Protein AF-A0A8T7DXV1-F1 (afdb_monomer_lite)

Secondary structure (DSSP, 8-state):
--HHHHHHHHHH---S-HHHHHHHHHHHHHHHH-S-TT-TTSSS---------B-TTSS-B--EEETTTTEEE--

Foldseek 3Di:
DALVVVLVVLVPDDDPDPVVVVVSVVVNVVSVVDRCQCDPPDPPHHDDDFDFDADPVRPDTDWDQDVVVRDTHTD

pLDDT: mean 96.55, std 2.67, range [77.56, 98.19]

Radius of gyration: 15.49 Å; chains: 1; bounding box: 36×27×38 Å

Sequence (75 aa):
MHRQDLLNLLQRHRTRFMDEAGYIRRAIAFVEEHEDIFYRELWPAHVTGSAWVVSPDRESVLMLHHRKLDQWFQP

Structure (mmCIF, N/CA/C/O backbone):
data_AF-A0A8T7DXV1-F1
#
_entry.id   AF-A0A8T7DXV1-F1
#
loop_
_atom_site.group_PDB
_atom_site.id
_atom_site.type_symbol
_atom_site.label_atom_id
_atom_site.label_alt_id
_atom_site.label_comp_id
_atom_site.label_asym_id
_atom_site.label_entity_id
_atom_site.label_seq_id
_atom_site.pdbx_PDB_ins_code
_atom_site.Cartn_x
_atom_site.Cartn_y
_atom_site.Cartn_z
_atom_site.occupancy
_atom_site.B_iso_or_equiv
_atom_site.auth_seq_id
_atom_site.auth_comp_id
_atom_site.auth_asym_id
_atom_site.auth_atom_id
_atom_site.pdbx_PDB_model_num
ATOM 1 N N . MET A 1 1 ? -4.458 12.592 -2.207 1.00 77.56 1 MET A N 1
ATOM 2 C CA . MET A 1 1 ? -5.647 11.731 -2.390 1.00 77.56 1 MET A CA 1
ATOM 3 C C . MET A 1 1 ? -6.694 12.189 -1.391 1.00 77.56 1 MET A C 1
ATOM 5 O O . MET A 1 1 ? -6.319 12.426 -0.252 1.00 77.56 1 MET A O 1
ATOM 9 N N . HIS A 1 2 ? -7.950 12.382 -1.800 1.00 92.81 2 HIS A N 1
ATOM 10 C CA . HIS A 1 2 ? -9.026 12.744 -0.875 1.00 92.81 2 HIS A CA 1
ATOM 11 C C . HIS A 1 2 ? -9.712 11.478 -0.339 1.00 92.81 2 HIS A C 1
ATOM 13 O O . HIS A 1 2 ? -9.826 10.484 -1.058 1.00 92.81 2 HIS A O 1
ATOM 19 N N . ARG A 1 3 ? -10.198 11.500 0.907 1.00 95.38 3 ARG A N 1
ATOM 20 C CA . ARG A 1 3 ? -10.848 10.339 1.545 1.00 95.38 3 ARG A CA 1
ATOM 21 C C . ARG A 1 3 ? -12.049 9.832 0.740 1.00 95.38 3 ARG A C 1
ATOM 23 O O . ARG A 1 3 ? -12.198 8.632 0.536 1.00 95.38 3 ARG A O 1
ATOM 30 N N . GLN A 1 4 ? -12.859 10.754 0.218 1.00 96.56 4 GLN A N 1
ATOM 31 C CA . GLN A 1 4 ? -14.002 10.402 -0.627 1.00 96.56 4 GLN A CA 1
ATOM 32 C C . GLN A 1 4 ? -13.578 9.722 -1.937 1.00 96.56 4 GLN A C 1
ATOM 34 O O . GLN A 1 4 ? -14.245 8.793 -2.386 1.00 96.56 4 GLN A O 1
ATOM 39 N N . ASP A 1 5 ? -12.457 10.140 -2.532 1.00 96.56 5 ASP A N 1
ATOM 40 C CA . ASP A 1 5 ? -11.938 9.502 -3.744 1.00 96.56 5 ASP A CA 1
ATOM 41 C C . ASP A 1 5 ? -11.510 8.064 -3.449 1.00 96.56 5 ASP A C 1
ATOM 43 O O . ASP A 1 5 ? -11.836 7.157 -4.211 1.00 96.56 5 ASP A O 1
ATOM 47 N N . LEU A 1 6 ? -10.841 7.842 -2.311 1.00 97.12 6 LEU A N 1
ATOM 48 C CA . LEU A 1 6 ? -10.458 6.505 -1.864 1.00 97.12 6 LEU A CA 1
ATOM 49 C C . LEU A 1 6 ? -11.684 5.609 -1.640 1.00 97.12 6 LEU A C 1
ATOM 51 O O . LEU A 1 6 ? -11.704 4.486 -2.139 1.00 97.12 6 LEU A O 1
ATOM 55 N N . LEU A 1 7 ? -12.719 6.101 -0.952 1.00 97.69 7 LEU A N 1
ATOM 56 C CA . LEU A 1 7 ? -13.965 5.348 -0.757 1.00 97.69 7 LEU A CA 1
ATOM 57 C C . LEU A 1 7 ? -14.609 4.975 -2.092 1.00 97.69 7 LEU A C 1
ATOM 59 O O . LEU A 1 7 ? -14.960 3.815 -2.304 1.00 97.69 7 LEU A O 1
ATOM 63 N N . ASN A 1 8 ? -14.691 5.924 -3.025 1.00 97.94 8 ASN A N 1
ATOM 64 C CA . ASN A 1 8 ? -15.238 5.674 -4.355 1.00 97.94 8 ASN A CA 1
ATOM 65 C C . ASN A 1 8 ? -14.431 4.606 -5.115 1.00 97.94 8 ASN A C 1
ATOM 67 O O . ASN A 1 8 ? -15.016 3.762 -5.797 1.00 97.94 8 ASN A O 1
ATOM 71 N N . LEU A 1 9 ? -13.097 4.621 -5.007 1.00 97.75 9 LEU A N 1
ATOM 72 C CA . LEU A 1 9 ? -12.225 3.608 -5.609 1.00 97.75 9 LEU A CA 1
ATOM 73 C C . LEU A 1 9 ? -12.439 2.230 -4.968 1.00 97.75 9 LEU A C 1
ATOM 75 O O . LEU A 1 9 ? -12.648 1.257 -5.692 1.00 97.75 9 LEU A O 1
ATOM 79 N N . LEU A 1 10 ? -12.466 2.145 -3.635 1.00 97.50 10 LEU A N 1
ATOM 80 C CA . LEU A 1 10 ? -12.691 0.894 -2.903 1.00 97.50 10 LEU A CA 1
ATOM 81 C C . LEU A 1 10 ? -14.068 0.287 -3.209 1.00 97.50 10 LEU A C 1
ATOM 83 O O . LEU A 1 10 ? -14.173 -0.913 -3.451 1.00 97.50 10 LEU A O 1
ATOM 87 N N . GLN A 1 11 ? -15.119 1.109 -3.270 1.00 97.69 11 GLN A N 1
ATOM 88 C CA 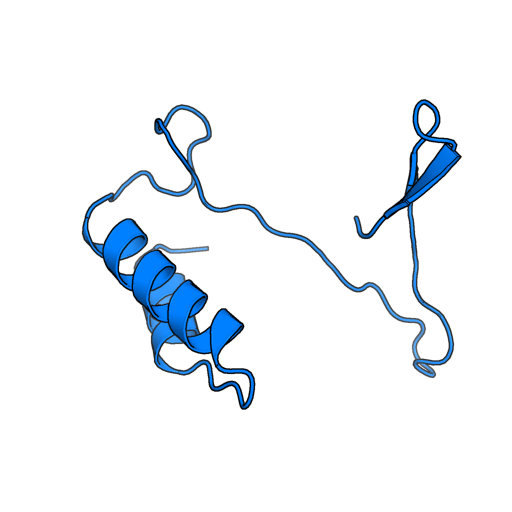. GLN A 1 11 ? -16.480 0.666 -3.594 1.00 97.69 11 GLN A CA 1
ATOM 89 C C . GLN A 1 11 ? -16.617 0.155 -5.034 1.00 97.69 11 GLN A C 1
ATOM 91 O O . GLN A 1 11 ? -17.469 -0.696 -5.311 1.00 97.69 11 GLN A O 1
ATOM 96 N N . ARG A 1 12 ? -15.797 0.661 -5.963 1.00 98.06 12 ARG A N 1
ATOM 97 C CA . ARG A 1 12 ? -15.758 0.215 -7.366 1.00 98.06 12 ARG A CA 1
ATOM 98 C C . ARG A 1 12 ? -14.833 -0.974 -7.587 1.00 98.06 12 ARG A C 1
ATOM 100 O O . ARG A 1 12 ? -15.039 -1.700 -8.557 1.00 98.06 12 ARG A O 1
ATOM 107 N N . HIS A 1 13 ? -13.850 -1.183 -6.713 1.00 97.62 13 HIS A N 1
ATOM 108 C CA . HIS A 1 13 ? -12.914 -2.295 -6.819 1.00 97.62 13 HIS A CA 1
ATOM 109 C C . HIS A 1 13 ? -13.657 -3.634 -6.766 1.00 97.62 13 HIS A C 1
ATOM 111 O O . HIS A 1 13 ? -14.623 -3.825 -6.017 1.00 97.62 13 HIS A O 1
ATOM 117 N N . ARG A 1 14 ? -13.244 -4.562 -7.627 1.00 96.44 14 ARG A N 1
ATOM 118 C CA . ARG A 1 14 ? -13.834 -5.895 -7.749 1.00 96.44 14 ARG A CA 1
ATOM 119 C C . ARG A 1 14 ? -12.708 -6.903 -7.774 1.00 96.44 14 ARG A C 1
ATOM 121 O O . ARG A 1 14 ? -11.740 -6.749 -8.510 1.00 96.44 14 ARG A O 1
ATOM 128 N N . THR A 1 15 ? -12.878 -7.959 -6.998 1.00 96.94 15 THR A N 1
ATOM 129 C CA . THR A 1 15 ? -11.924 -9.055 -6.918 1.00 96.94 15 THR A CA 1
ATOM 130 C C . THR A 1 15 ? -12.651 -10.384 -7.011 1.00 96.94 15 THR A C 1
ATOM 132 O O . THR A 1 15 ? -13.800 -10.517 -6.590 1.00 96.94 15 THR A O 1
ATOM 135 N N . ARG A 1 16 ? -11.963 -11.374 -7.578 1.00 97.81 16 ARG A N 1
ATOM 136 C CA . ARG A 1 16 ? -12.387 -12.778 -7.587 1.00 97.81 16 ARG A CA 1
ATOM 137 C C . ARG A 1 16 ? -11.883 -13.553 -6.366 1.00 97.81 16 ARG A C 1
ATOM 139 O O . ARG A 1 16 ? -12.231 -14.717 -6.204 1.00 97.81 16 ARG A O 1
ATOM 146 N N . PHE A 1 17 ? -11.032 -12.940 -5.544 1.00 97.94 17 PHE A N 1
ATOM 147 C CA . PHE A 1 17 ? -10.397 -13.579 -4.399 1.00 97.94 17 PHE A CA 1
ATOM 148 C C . PHE A 1 17 ? -11.214 -13.308 -3.132 1.00 97.94 17 PHE A C 1
ATOM 150 O O . PHE A 1 17 ? -11.429 -12.155 -2.755 1.00 97.94 17 PHE A O 1
ATOM 157 N N . MET A 1 18 ? -11.685 -14.370 -2.469 1.00 97.25 18 MET A N 1
ATOM 158 C CA . MET A 1 18 ? -12.569 -14.244 -1.300 1.00 97.25 18 MET A CA 1
ATOM 159 C C . MET A 1 18 ? -11.906 -13.502 -0.133 1.00 97.25 18 MET A C 1
ATOM 161 O O . MET A 1 18 ? -12.558 -12.680 0.514 1.00 97.25 18 MET A O 1
ATOM 165 N N . ASP A 1 19 ? -10.613 -13.743 0.095 1.00 98.00 19 ASP A N 1
ATOM 166 C CA . ASP A 1 19 ? -9.856 -13.072 1.156 1.00 98.00 19 ASP A CA 1
ATOM 167 C C . ASP A 1 19 ? -9.782 -11.564 0.908 1.00 98.00 19 ASP A C 1
ATOM 169 O O . ASP A 1 19 ? -10.116 -10.765 1.785 1.00 98.00 19 ASP A O 1
ATOM 173 N N . GLU A 1 20 ? -9.452 -11.168 -0.324 1.00 98.06 20 GLU A N 1
ATOM 174 C CA . GLU A 1 20 ? -9.397 -9.762 -0.720 1.00 98.06 20 GLU A CA 1
ATOM 175 C C . GLU A 1 20 ? -10.777 -9.093 -0.618 1.00 98.06 20 GLU A C 1
ATOM 177 O O . GLU A 1 20 ? -10.873 -7.969 -0.133 1.00 98.06 20 GLU A O 1
ATOM 182 N N . ALA A 1 21 ? -11.870 -9.784 -0.961 1.00 97.94 21 ALA A N 1
ATOM 183 C CA . ALA A 1 21 ? -13.221 -9.254 -0.757 1.00 97.94 21 ALA A CA 1
ATOM 184 C C . ALA A 1 21 ? -13.512 -8.976 0.732 1.00 97.94 21 ALA A C 1
ATOM 186 O O . ALA A 1 21 ? -14.155 -7.981 1.081 1.00 97.94 21 ALA A O 1
ATOM 187 N N . GLY A 1 22 ? -13.007 -9.826 1.632 1.00 98.12 22 GLY A N 1
ATOM 188 C CA . GLY A 1 22 ? -13.001 -9.564 3.069 1.00 98.12 22 GLY A CA 1
ATOM 189 C C . GLY A 1 22 ? -12.194 -8.318 3.442 1.00 98.12 22 GLY A C 1
ATOM 190 O O . GLY A 1 22 ? -12.643 -7.530 4.274 1.00 98.12 22 GLY A O 1
ATOM 191 N N . TYR A 1 23 ? -11.036 -8.116 2.814 1.00 97.44 23 TYR A N 1
ATOM 192 C CA . TYR A 1 23 ? -10.139 -6.987 3.081 1.00 97.44 23 TYR A CA 1
ATOM 193 C C . TYR A 1 23 ? -10.739 -5.660 2.617 1.00 97.44 23 TYR A C 1
ATOM 195 O O . TYR A 1 23 ? -10.743 -4.705 3.388 1.00 97.44 23 TYR A O 1
ATOM 203 N N . ILE A 1 24 ? -11.336 -5.626 1.423 1.00 98.19 24 ILE A N 1
ATOM 204 C CA . ILE A 1 24 ? -12.030 -4.449 0.883 1.00 98.19 24 ILE A CA 1
ATOM 205 C C . ILE A 1 24 ? -13.154 -4.010 1.824 1.00 98.19 24 ILE A C 1
ATOM 207 O O . ILE A 1 24 ? -13.246 -2.832 2.152 1.00 98.19 24 ILE A O 1
ATOM 211 N N . ARG A 1 25 ? -13.980 -4.947 2.317 1.00 98.06 25 ARG A N 1
ATOM 212 C CA . ARG A 1 25 ? -15.069 -4.617 3.255 1.00 98.06 25 ARG A CA 1
ATOM 213 C C . ARG A 1 25 ? -14.554 -3.989 4.549 1.00 98.06 25 ARG A C 1
ATOM 215 O O . ARG A 1 25 ? -15.119 -2.998 4.997 1.00 98.06 25 ARG A O 1
ATOM 222 N N . ARG A 1 26 ? -13.478 -4.534 5.129 1.00 97.38 26 ARG A N 1
ATOM 223 C CA . ARG A 1 26 ? -12.861 -3.958 6.337 1.00 97.38 26 ARG A CA 1
ATOM 224 C C . ARG A 1 26 ? -12.226 -2.597 6.063 1.00 97.38 26 ARG A C 1
ATOM 226 O O . ARG A 1 26 ? -12.359 -1.707 6.890 1.00 97.38 26 ARG A O 1
ATOM 233 N N . ALA A 1 27 ? -11.575 -2.431 4.911 1.00 97.38 27 ALA A N 1
ATOM 234 C CA . ALA A 1 27 ? -10.984 -1.160 4.511 1.00 97.38 27 ALA A CA 1
ATOM 235 C C . ALA A 1 27 ? -12.051 -0.070 4.334 1.00 97.38 27 ALA A C 1
ATOM 237 O O . ALA A 1 27 ? -11.864 1.027 4.842 1.00 97.38 27 ALA A O 1
ATOM 238 N N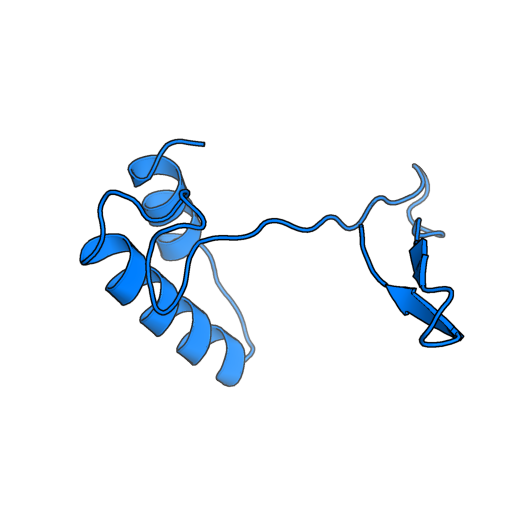 . ILE A 1 28 ? -13.179 -0.371 3.676 1.00 98.12 28 ILE A N 1
ATOM 239 C CA . ILE A 1 28 ? -14.300 0.573 3.535 1.00 98.12 28 ILE A CA 1
ATOM 240 C C . ILE A 1 28 ? -14.816 0.992 4.912 1.00 98.12 28 ILE A C 1
ATOM 242 O O . ILE A 1 28 ? -14.848 2.184 5.186 1.00 98.12 28 ILE A O 1
ATOM 246 N N . ALA A 1 29 ? -15.132 0.030 5.787 1.00 97.94 29 ALA A N 1
ATOM 247 C CA . ALA A 1 29 ? -15.637 0.326 7.128 1.00 97.94 29 ALA A CA 1
ATOM 248 C C . ALA A 1 29 ? -14.661 1.201 7.936 1.00 97.94 29 ALA A C 1
ATOM 250 O O . ALA A 1 29 ? -15.066 2.195 8.528 1.00 97.94 29 ALA A O 1
ATOM 251 N N . PHE A 1 30 ? -13.364 0.881 7.897 1.00 97.25 30 PHE A N 1
ATOM 252 C CA . PHE A 1 30 ? -12.342 1.653 8.604 1.00 97.25 30 PHE A CA 1
ATOM 253 C C . PHE A 1 30 ? -12.192 3.071 8.038 1.00 97.25 30 PHE A C 1
ATOM 255 O O . PHE A 1 30 ? -12.103 4.042 8.784 1.00 97.25 30 PHE A O 1
ATOM 262 N N . VAL A 1 31 ? -12.199 3.217 6.710 1.00 96.88 31 VAL A N 1
ATOM 263 C CA . VAL A 1 31 ? -12.142 4.539 6.078 1.00 96.88 31 VAL A CA 1
ATOM 264 C C . VAL A 1 31 ? -13.406 5.342 6.384 1.00 96.88 31 VAL A C 1
ATOM 266 O O . VAL A 1 31 ? -13.305 6.544 6.585 1.00 96.88 31 VAL A O 1
ATOM 269 N N . GLU A 1 32 ? -14.582 4.717 6.462 1.00 97.19 32 GLU A N 1
ATOM 270 C CA . GLU A 1 32 ? -15.842 5.373 6.838 1.00 97.19 32 GLU A CA 1
ATOM 271 C C . GLU A 1 32 ? -15.852 5.874 8.292 1.00 97.19 32 GLU A C 1
ATOM 273 O O . GLU A 1 32 ? -16.375 6.958 8.546 1.00 97.19 32 GLU A O 1
ATOM 278 N N . GLU A 1 33 ? -15.229 5.144 9.215 1.00 97.19 33 GLU A N 1
ATOM 279 C CA . GLU A 1 33 ? -15.182 5.482 10.645 1.00 97.19 33 GLU A CA 1
ATOM 280 C C . GLU A 1 33 ? -14.165 6.584 10.986 1.00 97.19 33 GLU A C 1
ATOM 282 O O . GLU A 1 33 ? -14.372 7.350 11.926 1.00 97.19 33 GLU A O 1
ATOM 287 N N . HIS A 1 34 ? -13.090 6.706 10.204 1.00 96.25 34 HIS A N 1
ATOM 288 C CA . HIS A 1 34 ? -11.973 7.599 10.510 1.00 96.25 34 HIS A CA 1
ATOM 289 C C . HIS A 1 34 ? -11.764 8.653 9.406 1.00 96.25 34 HIS A C 1
ATOM 291 O O . HIS A 1 34 ? -11.625 8.341 8.220 1.00 96.25 34 HIS A O 1
ATOM 297 N N . GLU A 1 35 ? -11.739 9.936 9.773 1.00 94.25 35 GLU A N 1
ATOM 298 C CA . GLU A 1 35 ? -11.524 11.038 8.817 1.00 94.25 35 GLU A CA 1
ATOM 299 C C . GLU A 1 35 ? -10.036 11.270 8.512 1.00 94.25 35 GLU A C 1
ATOM 301 O O . GLU A 1 35 ? -9.670 11.653 7.399 1.00 94.25 35 GLU A O 1
ATOM 306 N N . ASP A 1 36 ? -9.174 10.977 9.480 1.00 95.75 36 ASP A N 1
ATOM 307 C CA . ASP A 1 36 ? -7.733 11.222 9.515 1.00 95.75 36 ASP A CA 1
ATOM 308 C C . ASP A 1 36 ? -6.896 10.037 8.996 1.00 95.75 36 ASP A C 1
ATOM 310 O O . ASP A 1 36 ? -5.704 9.927 9.270 1.00 95.75 36 ASP A O 1
ATOM 314 N N . ILE A 1 37 ? -7.486 9.171 8.167 1.00 96.31 37 ILE A N 1
ATOM 315 C CA . ILE A 1 37 ? -6.900 7.881 7.753 1.00 96.31 37 ILE A CA 1
ATOM 316 C C . ILE A 1 37 ? -5.578 7.945 6.990 1.00 96.31 37 ILE A C 1
ATOM 318 O O . ILE A 1 37 ? -4.970 6.905 6.761 1.00 96.31 37 ILE A O 1
ATOM 322 N N . PHE A 1 38 ? -5.125 9.124 6.570 1.00 96.50 38 PHE A N 1
ATOM 323 C CA . PHE A 1 38 ? -3.841 9.302 5.887 1.00 96.50 38 PHE A CA 1
ATOM 324 C C . PHE A 1 38 ? -2.706 9.685 6.844 1.00 96.50 38 PHE A C 1
ATOM 326 O O . PHE A 1 38 ? -1.549 9.725 6.427 1.00 96.50 38 PHE A O 1
ATOM 333 N N . TYR A 1 39 ? -3.017 9.981 8.105 1.00 95.81 39 TYR A N 1
ATOM 334 C CA . TYR A 1 39 ? -2.033 10.369 9.104 1.00 95.81 39 TYR A CA 1
ATOM 335 C C . TYR A 1 39 ? -1.542 9.136 9.854 1.00 95.81 39 TYR A C 1
ATOM 337 O O . TYR A 1 39 ? -2.326 8.338 10.360 1.00 95.81 39 TYR A O 1
ATOM 345 N N . ARG A 1 40 ? -0.219 8.977 9.938 1.00 96.19 40 ARG A N 1
ATOM 346 C CA . ARG A 1 40 ? 0.416 7.833 10.616 1.00 96.19 40 ARG A CA 1
ATOM 347 C C . ARG A 1 40 ? 0.153 7.813 12.125 1.00 96.19 40 ARG A C 1
ATOM 349 O O . ARG A 1 40 ? 0.392 6.800 12.773 1.00 96.19 40 ARG A O 1
ATOM 356 N N . GLU A 1 41 ? -0.262 8.951 12.673 1.00 96.69 41 GLU A N 1
ATOM 357 C CA . GLU A 1 41 ? -0.637 9.148 14.067 1.00 96.69 41 GLU A CA 1
ATOM 358 C C . GLU A 1 41 ? -1.950 8.429 14.417 1.00 96.69 41 GLU A C 1
ATOM 360 O O . GLU A 1 41 ? -2.170 8.128 15.592 1.00 96.69 41 GLU A O 1
ATOM 365 N N . LEU A 1 42 ? -2.792 8.108 13.422 1.00 96.31 42 LEU A N 1
ATOM 366 C CA . LEU A 1 42 ? -4.006 7.326 13.631 1.00 96.31 42 LEU A CA 1
ATOM 367 C C . LEU A 1 42 ? -3.649 5.892 14.053 1.00 96.31 42 LEU A C 1
ATOM 369 O O . LEU A 1 42 ? -3.020 5.127 13.316 1.00 96.31 42 LEU A O 1
ATOM 373 N N . TRP A 1 43 ? -4.084 5.521 15.257 1.00 92.25 43 TRP A N 1
ATOM 374 C CA . TRP A 1 43 ? -3.915 4.190 15.832 1.00 92.25 43 TRP A CA 1
ATOM 375 C C . TRP A 1 43 ? -5.249 3.428 15.802 1.00 92.25 43 TRP A C 1
ATOM 377 O O . TRP A 1 43 ? -6.273 4.006 16.162 1.00 92.25 43 TRP A O 1
ATOM 387 N N . PRO A 1 44 ? -5.277 2.133 15.439 1.00 92.50 44 PRO A N 1
ATOM 388 C CA . PRO A 1 44 ? -4.130 1.252 15.201 1.00 92.50 44 PRO A CA 1
ATOM 389 C C . PRO A 1 44 ? -3.638 1.187 13.749 1.00 92.50 44 PRO A C 1
ATOM 391 O O . PRO A 1 44 ? -2.683 0.461 13.477 1.00 92.50 44 PRO A O 1
ATOM 394 N N . ALA A 1 45 ? -4.280 1.882 12.808 1.00 95.56 45 ALA A N 1
ATOM 395 C CA . ALA A 1 45 ? -3.974 1.757 11.386 1.00 95.56 45 ALA A CA 1
ATOM 396 C C . ALA A 1 45 ? -4.180 3.068 10.621 1.00 95.56 45 ALA A C 1
ATOM 398 O O . ALA A 1 45 ? -5.024 3.881 10.974 1.00 95.56 45 ALA A O 1
ATOM 399 N N . HIS A 1 46 ? -3.450 3.215 9.517 1.00 96.88 46 HIS A N 1
ATOM 400 C CA . HIS A 1 46 ? -3.618 4.279 8.532 1.00 96.88 46 HIS A CA 1
ATOM 401 C C . HIS A 1 46 ? -3.437 3.703 7.122 1.00 96.88 46 HIS A C 1
ATOM 403 O O . HIS A 1 46 ? -2.900 2.607 6.936 1.00 96.88 46 HIS A O 1
ATOM 409 N N . VAL A 1 47 ? -3.900 4.437 6.118 1.00 96.31 47 VAL A N 1
ATOM 410 C CA . VAL A 1 47 ? -3.792 4.066 4.710 1.00 96.31 47 VAL A CA 1
ATOM 411 C C . VAL A 1 47 ? -2.355 4.243 4.240 1.00 96.31 47 VAL A C 1
ATOM 413 O O . VAL A 1 47 ? -1.758 5.308 4.387 1.00 96.31 47 VAL A O 1
ATOM 416 N N . THR A 1 48 ? -1.830 3.203 3.606 1.00 95.19 48 THR A N 1
ATOM 417 C CA . THR A 1 48 ? -0.527 3.210 2.945 1.00 95.19 48 THR A CA 1
ATOM 418 C C . THR A 1 48 ? -0.694 2.994 1.443 1.00 95.19 48 THR A C 1
ATOM 420 O O . THR A 1 48 ? -1.735 2.540 0.964 1.00 95.19 48 THR A O 1
ATOM 423 N N . GLY A 1 49 ? 0.334 3.361 0.682 1.00 92.94 49 GLY A N 1
ATOM 424 C CA . GLY A 1 49 ? 0.413 3.132 -0.756 1.00 92.94 49 GLY A CA 1
ATOM 425 C C . GLY A 1 49 ? 1.681 2.360 -1.092 1.00 92.94 49 GLY A C 1
ATOM 426 O O . GLY A 1 49 ? 2.679 2.476 -0.391 1.00 92.94 49 GLY A O 1
ATOM 427 N N . SER A 1 50 ? 1.620 1.578 -2.162 1.00 95.12 50 SER A N 1
ATOM 428 C CA . SER A 1 50 ? 2.764 0.877 -2.749 1.00 95.12 50 SER A CA 1
ATOM 429 C C . SER A 1 50 ? 2.607 0.855 -4.264 1.00 95.12 50 SER A C 1
ATOM 431 O O . SER A 1 50 ? 1.513 1.139 -4.771 1.00 95.12 50 SER A O 1
ATOM 433 N N . ALA A 1 51 ? 3.681 0.559 -4.992 1.00 94.44 51 ALA A N 1
ATOM 434 C CA . ALA A 1 51 ? 3.658 0.602 -6.448 1.00 94.44 51 ALA A CA 1
ATOM 435 C C . ALA A 1 51 ? 4.275 -0.636 -7.103 1.00 94.44 51 ALA A C 1
ATOM 437 O O . ALA A 1 51 ? 5.363 -1.077 -6.751 1.00 94.44 51 ALA A O 1
ATOM 438 N N . TRP A 1 52 ? 3.630 -1.107 -8.171 1.00 96.12 52 TRP A N 1
ATOM 439 C CA . TRP A 1 52 ? 4.273 -1.939 -9.185 1.00 96.12 52 TRP A CA 1
ATOM 440 C C . TRP A 1 52 ? 4.760 -1.046 -10.318 1.00 96.12 52 TRP A C 1
ATOM 442 O O . TRP A 1 52 ? 3.999 -0.688 -11.218 1.00 96.12 52 TRP A O 1
ATOM 452 N N . VAL A 1 53 ? 6.032 -0.658 -10.264 1.00 96.69 53 VAL A N 1
ATOM 453 C CA . VAL A 1 53 ? 6.663 0.088 -11.355 1.00 96.69 53 VAL A CA 1
ATOM 454 C C . VAL A 1 53 ? 7.141 -0.921 -12.394 1.00 96.69 53 VAL A C 1
ATOM 456 O O . VAL A 1 53 ? 8.035 -1.721 -12.126 1.00 96.69 53 VAL A O 1
ATOM 459 N N . VAL A 1 54 ? 6.514 -0.895 -13.567 1.00 97.81 54 VAL A N 1
ATOM 460 C CA . VAL A 1 54 ? 6.780 -1.821 -14.675 1.00 97.81 54 VAL A CA 1
ATOM 461 C C . VAL A 1 54 ? 7.580 -1.135 -15.781 1.00 97.81 54 VAL A C 1
ATOM 463 O O . VAL A 1 54 ? 7.425 0.068 -16.012 1.00 97.81 54 VAL A O 1
ATOM 466 N N . SER A 1 55 ? 8.409 -1.896 -16.492 1.00 98.06 55 SER A N 1
ATOM 467 C CA . SER A 1 55 ? 8.989 -1.459 -17.766 1.00 98.06 55 SER A CA 1
ATOM 468 C C . SER A 1 55 ? 7.887 -1.205 -18.814 1.00 98.06 55 SER A C 1
ATOM 470 O O . SER A 1 55 ? 6.787 -1.757 -18.695 1.00 98.06 55 SER A O 1
ATOM 472 N N . PRO A 1 56 ? 8.135 -0.390 -19.861 1.00 98.19 56 PRO A N 1
ATOM 473 C CA . PRO A 1 56 ? 7.130 -0.116 -20.894 1.00 98.19 56 PRO A CA 1
ATOM 474 C C . PRO A 1 56 ? 6.588 -1.369 -21.602 1.00 98.19 56 PRO A C 1
ATOM 476 O O . PRO A 1 56 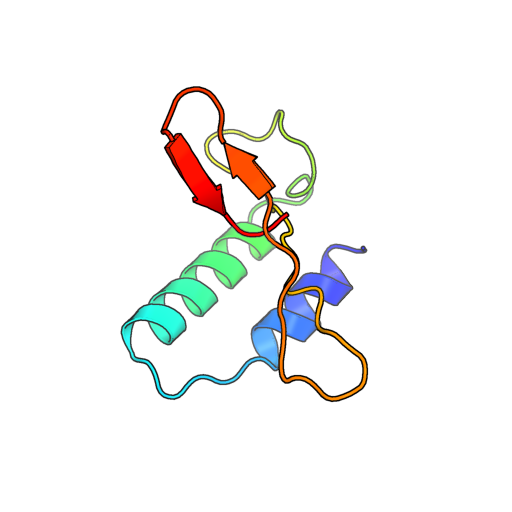? 5.405 -1.418 -21.935 1.00 98.19 56 PRO A O 1
ATOM 479 N N . ASP A 1 57 ? 7.434 -2.385 -21.792 1.00 98.00 57 ASP A N 1
ATOM 480 C CA . ASP A 1 57 ? 7.081 -3.699 -22.355 1.00 98.00 57 ASP A CA 1
ATOM 481 C C . ASP A 1 57 ? 6.374 -4.636 -21.355 1.00 98.00 57 ASP A C 1
ATOM 483 O O . ASP A 1 57 ? 5.795 -5.641 -21.760 1.00 98.00 57 ASP A O 1
ATOM 487 N N . ARG A 1 58 ? 6.347 -4.274 -20.064 1.00 97.31 58 ARG A N 1
ATOM 488 C CA . ARG A 1 58 ? 5.794 -5.049 -18.940 1.00 97.31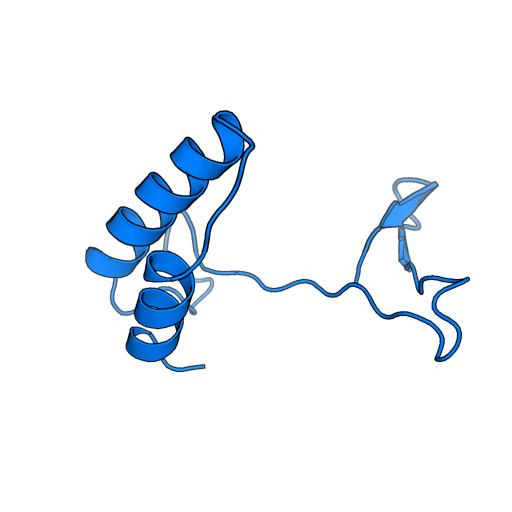 58 ARG A CA 1
ATOM 489 C C . ARG A 1 58 ? 6.488 -6.389 -18.686 1.00 97.31 58 ARG A C 1
ATOM 491 O O . ARG A 1 58 ? 5.905 -7.253 -18.034 1.00 97.31 58 ARG A O 1
ATOM 498 N N . GLU A 1 59 ? 7.723 -6.553 -19.148 1.00 97.88 59 GLU A N 1
ATOM 499 C CA . GLU A 1 59 ? 8.512 -7.767 -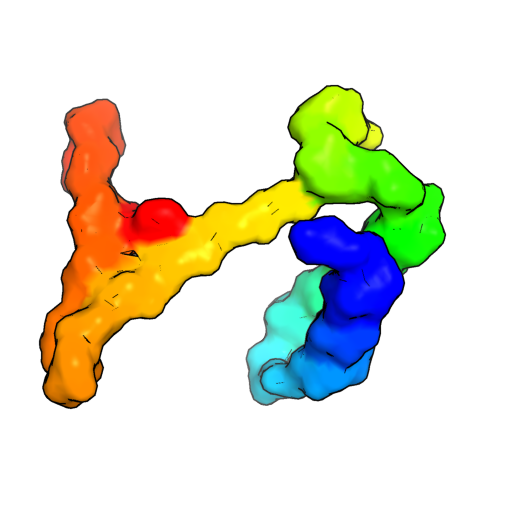18.908 1.00 97.88 59 GLU A CA 1
ATOM 500 C C . GLU A 1 59 ? 9.343 -7.697 -17.621 1.00 97.88 59 GLU A C 1
ATOM 502 O O . GLU A 1 59 ? 9.820 -8.717 -17.129 1.00 97.88 59 GLU A O 1
ATOM 507 N N . SER A 1 60 ? 9.516 -6.504 -17.047 1.00 97.81 60 SER A N 1
ATOM 508 C CA . SER A 1 60 ? 10.289 -6.291 -15.824 1.00 97.81 60 SER A CA 1
ATOM 509 C C . SER A 1 60 ? 9.562 -5.395 -14.826 1.00 97.81 60 SER A C 1
ATOM 511 O O . SER A 1 60 ? 8.789 -4.505 -15.190 1.00 97.81 60 SER A O 1
ATOM 513 N N . VAL A 1 61 ? 9.852 -5.621 -13.545 1.00 97.69 61 VAL A N 1
ATOM 514 C CA . VAL A 1 61 ? 9.356 -4.833 -12.412 1.00 97.69 61 VAL A CA 1
ATOM 515 C C . VAL A 1 61 ? 10.530 -4.265 -11.625 1.00 97.69 61 VAL A C 1
ATOM 517 O O . VAL A 1 61 ? 11.512 -4.962 -11.370 1.00 97.69 61 VAL A O 1
ATOM 520 N N . LEU A 1 62 ? 10.435 -3.000 -11.219 1.00 97.50 62 LEU A N 1
ATOM 521 C CA . LEU A 1 62 ? 11.370 -2.419 -10.261 1.00 97.50 62 LEU A CA 1
ATOM 522 C C . LEU A 1 62 ? 11.042 -2.947 -8.863 1.00 97.50 62 LEU A C 1
ATOM 524 O O . LEU A 1 62 ? 9.906 -2.841 -8.401 1.00 97.50 62 LEU A O 1
ATOM 528 N N . MET A 1 63 ? 12.058 -3.453 -8.173 1.00 97.69 63 MET A N 1
ATOM 529 C CA . MET A 1 63 ? 11.968 -3.868 -6.777 1.00 97.69 63 MET A CA 1
ATOM 530 C C . MET A 1 63 ? 13.095 -3.231 -5.964 1.00 97.69 63 MET A C 1
ATOM 532 O O . MET A 1 63 ? 14.171 -2.943 -6.489 1.00 97.69 63 MET A O 1
ATOM 536 N N . LEU A 1 64 ? 12.858 -3.034 -4.670 1.00 97.19 64 LEU A N 1
ATOM 537 C CA . LEU A 1 64 ? 13.857 -2.566 -3.716 1.00 97.19 64 LEU A CA 1
ATOM 538 C C . LEU A 1 64 ? 14.459 -3.754 -2.970 1.00 97.19 64 LEU A C 1
ATOM 540 O O . LEU A 1 64 ? 13.734 -4.553 -2.374 1.00 97.19 64 LEU A O 1
ATOM 544 N N . HIS A 1 65 ? 15.789 -3.854 -2.967 1.00 97.88 65 HIS A N 1
ATOM 545 C CA . HIS A 1 65 ? 16.499 -4.835 -2.149 1.00 97.88 65 HIS A CA 1
ATOM 546 C C . HIS A 1 65 ? 16.607 -4.332 -0.708 1.00 97.88 65 HIS A C 1
ATOM 548 O O . HIS A 1 65 ? 17.263 -3.330 -0.410 1.00 97.88 65 HIS A O 1
ATOM 554 N N . HIS A 1 66 ? 15.935 -5.023 0.206 1.00 98.00 66 HIS A N 1
ATOM 555 C CA . HIS A 1 66 ? 15.906 -4.665 1.613 1.00 98.00 66 HIS A CA 1
ATOM 556 C C . HIS A 1 66 ? 17.130 -5.230 2.338 1.00 98.00 66 HIS A C 1
ATOM 558 O O . HIS A 1 66 ? 17.144 -6.385 2.765 1.00 98.00 66 HIS A O 1
ATOM 564 N N . ARG A 1 67 ? 18.133 -4.374 2.560 1.00 97.06 67 ARG A N 1
ATOM 565 C CA . ARG A 1 67 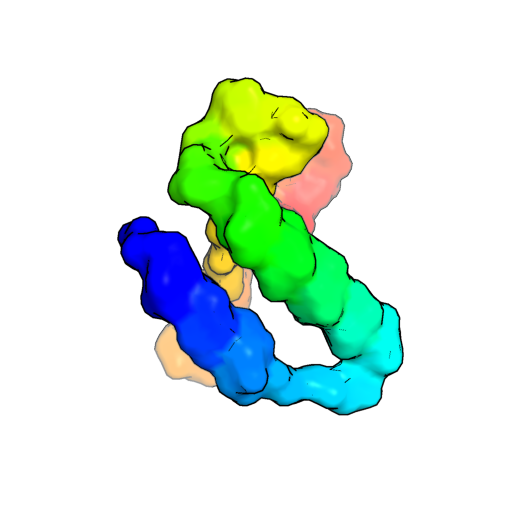? 19.453 -4.732 3.114 1.00 97.06 67 ARG A CA 1
ATOM 566 C C . ARG A 1 67 ? 19.425 -5.682 4.317 1.00 97.06 67 ARG A C 1
ATOM 568 O O . ARG A 1 67 ? 20.244 -6.585 4.392 1.00 97.06 67 ARG A O 1
ATOM 575 N N . LYS A 1 68 ? 18.535 -5.459 5.289 1.00 98.06 68 LYS A N 1
ATOM 576 C CA . LYS A 1 68 ? 18.495 -6.264 6.526 1.00 98.06 68 LYS A CA 1
ATOM 577 C C . LYS A 1 68 ? 17.845 -7.637 6.329 1.00 98.06 68 LYS A C 1
ATOM 579 O O . LYS A 1 68 ? 18.164 -8.558 7.069 1.00 98.06 68 LYS A O 1
ATOM 584 N N . LEU A 1 69 ? 16.903 -7.737 5.394 1.00 97.69 69 LEU A N 1
ATOM 585 C CA . LEU A 1 69 ? 16.141 -8.968 5.151 1.00 97.69 69 LEU A CA 1
ATOM 586 C C . LEU A 1 69 ? 16.718 -9.771 3.985 1.00 97.69 69 LEU A C 1
ATOM 588 O O . LEU A 1 69 ? 16.344 -10.922 3.821 1.00 97.69 69 LEU A O 1
ATOM 592 N N . ASP A 1 70 ? 17.609 -9.159 3.201 1.00 97.81 70 ASP A N 1
ATOM 593 C CA . ASP A 1 70 ? 18.191 -9.727 1.987 1.00 97.81 70 ASP A CA 1
ATOM 594 C C . ASP A 1 70 ? 17.122 -10.238 1.001 1.00 97.81 70 ASP A C 1
ATOM 596 O O . ASP A 1 70 ? 17.214 -11.314 0.420 1.00 97.81 70 ASP A O 1
ATOM 600 N N . GLN A 1 71 ? 16.049 -9.456 0.847 1.00 98.06 71 GLN A N 1
ATOM 601 C CA . GLN A 1 71 ? 14.866 -9.790 0.051 1.00 98.06 71 GLN A CA 1
ATOM 602 C C . GLN A 1 71 ? 14.414 -8.597 -0.791 1.00 98.06 71 GLN A C 1
ATOM 604 O O . GLN A 1 71 ? 14.712 -7.446 -0.467 1.00 98.06 71 GLN A O 1
ATOM 609 N N . TRP A 1 72 ? 13.675 -8.875 -1.864 1.00 97.56 72 TRP A N 1
ATOM 610 C CA . TRP A 1 72 ? 13.146 -7.867 -2.780 1.00 97.56 72 TRP A CA 1
ATOM 611 C C . TRP A 1 72 ? 11.686 -7.547 -2.463 1.00 97.56 72 TRP A C 1
ATOM 613 O O . TRP A 1 72 ? 10.863 -8.454 -2.349 1.00 97.56 72 TRP A O 1
ATOM 623 N N . PHE A 1 73 ? 11.357 -6.258 -2.373 1.00 96.69 73 PHE A N 1
ATOM 624 C CA . PHE A 1 73 ? 10.002 -5.769 -2.106 1.00 96.69 73 PHE A CA 1
ATOM 625 C C . PHE A 1 73 ? 9.574 -4.718 -3.130 1.00 96.69 73 PHE A C 1
ATOM 627 O O . PHE A 1 73 ? 10.411 -4.076 -3.767 1.00 96.69 73 PHE A O 1
ATOM 634 N N . GLN A 1 74 ? 8.264 -4.539 -3.282 1.00 96.25 74 GLN A N 1
ATOM 635 C CA . GLN A 1 74 ? 7.719 -3.392 -4.008 1.00 96.25 74 GLN A CA 1
ATOM 636 C C . GLN A 1 74 ? 8.087 -2.071 -3.290 1.00 96.25 74 GLN A C 1
ATOM 638 O O . GLN A 1 74 ? 8.153 -2.076 -2.055 1.00 96.25 74 GLN A O 1
ATOM 643 N N . PRO A 1 75 ? 8.347 -0.977 -4.033 1.00 91.19 75 PRO A N 1
ATOM 644 C CA . PRO A 1 75 ? 8.477 0.370 -3.478 1.00 91.19 75 PRO A CA 1
ATOM 645 C C . PRO A 1 75 ? 7.248 0.854 -2.699 1.00 91.19 75 PRO A C 1
ATOM 647 O O . PRO A 1 75 ? 6.102 0.501 -3.083 1.00 91.19 75 PRO A O 1
#